Protein AF-A0A7S8CEG2-F1 (afdb_monomer_lite)

Sequence (115 aa):
MGGVRFLDFLALLMLIDIISGVIKAAMQRRLRSRNALYGYARKILIFGVIIMANIIDNMLNLNGTVAFATVLFYIANEGLSILENLAQVGVKVPTVIIDKLHVIQEERKDGDKNG

Organism: NCBI:txid2593652

Radius of gyration: 17.69 Å; chains: 1; bounding box: 41×32×49 Å

Foldseek 3Di:
DPPVVVVVLVVVLVVLVVVLVVLVVVCVVVPPDDPPSVVVSVVSVLVSVLSVQQVVCVVVVVVCPSSVVSVVLVVLVVVLVVLVVCVVVPHDDPVVSNVVSVVVVVVVVVVPPPD

Structure (mmCIF, N/CA/C/O backbone):
data_AF-A0A7S8CEG2-F1
#
_entry.id   AF-A0A7S8CEG2-F1
#
loop_
_atom_site.group_PDB
_atom_site.id
_atom_site.type_symbol
_atom_site.label_atom_id
_atom_site.label_alt_id
_atom_site.label_comp_id
_atom_site.label_asym_id
_atom_site.label_entity_id
_atom_site.label_seq_id
_atom_site.pdbx_PDB_ins_code
_atom_site.Cartn_x
_atom_site.Cartn_y
_atom_site.Cartn_z
_atom_site.occupancy
_atom_site.B_iso_or_equiv
_atom_site.auth_seq_id
_atom_site.auth_comp_id
_atom_site.auth_asym_id
_atom_site.auth_atom_id
_atom_site.pdbx_PDB_model_num
ATOM 1 N N . MET A 1 1 ? 16.470 2.486 -28.424 1.00 45.06 1 MET A N 1
ATOM 2 C CA . MET A 1 1 ? 16.210 3.421 -27.305 1.00 45.06 1 MET A CA 1
ATOM 3 C C . MET A 1 1 ? 15.581 2.640 -26.151 1.00 45.06 1 MET A C 1
ATOM 5 O O . MET A 1 1 ? 14.376 2.451 -26.149 1.00 45.06 1 MET A O 1
ATOM 9 N N . GLY A 1 2 ? 16.376 2.066 -25.242 1.00 53.38 2 GLY A N 1
ATOM 10 C CA . GLY A 1 2 ? 15.853 1.134 -24.224 1.00 53.38 2 GLY A CA 1
ATOM 11 C C . GLY A 1 2 ? 16.536 1.166 -22.854 1.00 53.38 2 GLY A C 1
ATOM 12 O O . GLY A 1 2 ? 15.990 0.585 -21.927 1.00 53.38 2 GLY A O 1
ATOM 13 N N . GLY A 1 3 ? 17.673 1.857 -22.706 1.00 54.16 3 GLY A N 1
ATOM 14 C CA . GLY A 1 3 ? 18.446 1.880 -21.455 1.00 54.16 3 GLY A CA 1
ATOM 15 C C . GLY A 1 3 ? 17.977 2.898 -20.410 1.00 54.16 3 GLY A C 1
ATOM 16 O O . GLY A 1 3 ? 18.135 2.652 -19.222 1.00 54.16 3 GLY A O 1
ATOM 17 N N . VAL A 1 4 ? 17.353 4.007 -20.825 1.00 59.78 4 VAL A N 1
ATOM 18 C CA . VAL A 1 4 ? 16.949 5.092 -19.902 1.00 59.78 4 VAL A CA 1
ATOM 19 C C . VAL A 1 4 ? 15.786 4.708 -18.984 1.00 59.78 4 VAL A C 1
ATOM 21 O O . VAL A 1 4 ? 15.784 5.080 -17.819 1.00 59.78 4 VAL A O 1
ATOM 24 N N . ARG A 1 5 ? 14.872 3.845 -19.449 1.00 64.31 5 ARG A N 1
ATOM 25 C CA . ARG A 1 5 ? 13.668 3.457 -18.693 1.00 64.31 5 ARG A CA 1
ATOM 26 C C . ARG A 1 5 ? 13.993 2.810 -17.344 1.00 64.31 5 ARG A C 1
ATOM 28 O O . ARG A 1 5 ? 13.327 3.092 -16.360 1.00 64.31 5 ARG A O 1
ATOM 35 N N . PHE A 1 6 ? 15.030 1.973 -17.284 1.00 67.94 6 PHE A N 1
ATOM 36 C CA . PHE A 1 6 ? 15.422 1.295 -16.042 1.00 67.94 6 PHE A CA 1
ATOM 37 C C . PHE A 1 6 ? 16.024 2.259 -15.014 1.00 67.94 6 PHE A C 1
ATOM 39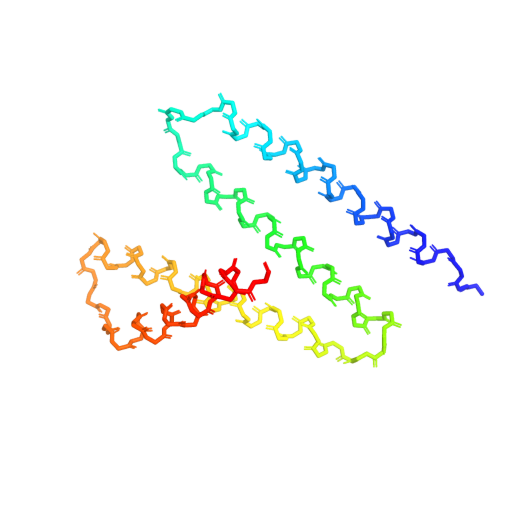 O O . PHE A 1 6 ? 15.780 2.113 -13.820 1.00 67.94 6 PHE A O 1
ATOM 46 N N . LEU A 1 7 ? 16.776 3.257 -15.484 1.00 71.81 7 LEU A N 1
ATOM 47 C CA . LEU A 1 7 ? 17.344 4.316 -14.651 1.00 71.81 7 LEU A CA 1
ATOM 48 C C . LEU A 1 7 ? 16.250 5.240 -14.107 1.00 71.81 7 LEU A C 1
ATOM 50 O O . LEU A 1 7 ? 16.265 5.551 -12.918 1.00 71.81 7 LEU A O 1
ATOM 54 N N . ASP A 1 8 ? 15.265 5.591 -14.934 1.00 69.81 8 ASP A N 1
ATOM 55 C CA . ASP A 1 8 ? 14.100 6.378 -14.516 1.00 69.81 8 ASP A CA 1
ATOM 56 C C . ASP A 1 8 ? 13.261 5.627 -13.461 1.00 69.81 8 ASP A C 1
ATOM 58 O O . ASP A 1 8 ? 12.821 6.218 -12.474 1.00 69.81 8 ASP A O 1
ATOM 62 N N . PHE A 1 9 ? 13.093 4.305 -13.608 1.00 71.38 9 PHE A N 1
ATOM 63 C CA . PHE A 1 9 ? 12.409 3.472 -12.611 1.00 71.38 9 PHE A CA 1
ATOM 64 C C . PHE A 1 9 ? 13.187 3.348 -11.304 1.00 71.38 9 PHE A C 1
ATOM 66 O O . PHE A 1 9 ? 12.597 3.463 -10.229 1.00 71.38 9 PHE A O 1
ATOM 73 N N . LEU A 1 10 ? 14.504 3.146 -11.377 1.00 72.19 10 LEU A N 1
ATOM 74 C CA . LEU A 1 10 ? 15.357 3.111 -10.192 1.00 72.19 10 LEU A CA 1
ATOM 75 C C . LEU A 1 10 ? 15.314 4.456 -9.453 1.00 72.19 10 LEU A C 1
ATOM 77 O O . LEU A 1 10 ? 15.181 4.482 -8.232 1.00 72.19 10 LEU A O 1
ATOM 81 N N . ALA A 1 11 ? 15.353 5.570 -10.187 1.00 75.25 11 ALA A N 1
ATOM 82 C CA . ALA A 1 11 ? 15.215 6.909 -9.625 1.00 75.25 11 ALA A CA 1
ATOM 83 C C . ALA A 1 11 ? 13.849 7.116 -8.951 1.00 75.25 11 ALA A C 1
ATOM 85 O O . ALA A 1 11 ? 13.795 7.657 -7.846 1.00 75.25 11 ALA A O 1
ATOM 86 N N . LEU A 1 12 ? 12.759 6.638 -9.562 1.00 76.94 12 LEU A N 1
ATOM 87 C CA . LEU A 1 12 ? 11.421 6.686 -8.969 1.00 76.94 12 LEU A CA 1
ATOM 88 C C . LEU A 1 12 ? 11.339 5.864 -7.673 1.00 76.94 12 LEU A C 1
ATOM 90 O O . LEU A 1 12 ? 10.800 6.350 -6.680 1.00 76.94 12 LEU A O 1
ATOM 94 N N . LEU A 1 13 ? 11.897 4.649 -7.657 1.00 75.56 13 LEU A N 1
ATOM 95 C CA . LEU A 1 13 ? 11.927 3.794 -6.465 1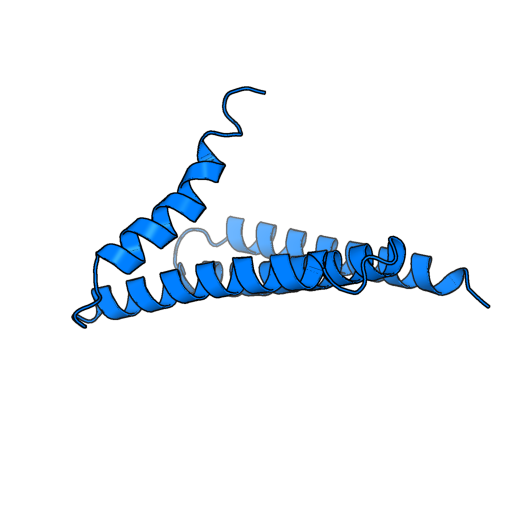.00 75.56 13 LEU A CA 1
ATOM 96 C C . LEU A 1 13 ? 12.737 4.428 -5.332 1.00 75.56 13 LEU A C 1
ATOM 98 O O . LEU A 1 13 ? 12.259 4.479 -4.202 1.00 75.56 13 LEU A O 1
ATOM 102 N N . MET A 1 14 ? 13.915 4.979 -5.633 1.00 79.25 14 MET A N 1
ATOM 103 C CA . MET A 1 14 ? 14.723 5.703 -4.646 1.00 79.25 14 MET A CA 1
ATOM 104 C C . MET A 1 14 ? 14.003 6.946 -4.113 1.00 79.25 14 MET A C 1
ATOM 106 O O . MET A 1 14 ? 14.071 7.232 -2.921 1.00 79.25 14 MET A O 1
ATOM 110 N N . LEU A 1 15 ? 13.279 7.679 -4.964 1.00 78.38 15 LEU A N 1
ATOM 111 C CA . LEU A 1 15 ? 12.504 8.845 -4.541 1.00 78.38 15 LEU A CA 1
ATOM 112 C C . LEU A 1 15 ? 11.357 8.448 -3.598 1.00 78.38 15 LEU A C 1
ATOM 114 O O . LEU A 1 15 ? 11.157 9.097 -2.569 1.00 78.38 15 LEU A O 1
ATOM 118 N N . ILE A 1 16 ? 10.649 7.357 -3.904 1.00 78.12 16 ILE A N 1
ATOM 119 C CA . ILE A 1 16 ? 9.631 6.779 -3.015 1.00 78.12 16 ILE A CA 1
ATOM 120 C C . ILE A 1 16 ? 10.262 6.344 -1.686 1.00 78.12 16 ILE A C 1
ATOM 122 O O . ILE A 1 16 ? 9.668 6.593 -0.638 1.00 78.12 16 ILE A O 1
ATOM 126 N N . ASP A 1 17 ? 11.457 5.750 -1.706 1.00 76.31 17 ASP A N 1
ATOM 127 C CA . ASP A 1 17 ? 12.152 5.283 -0.500 1.00 76.31 17 ASP A CA 1
ATOM 128 C C . ASP A 1 17 ? 12.641 6.434 0.398 1.00 76.31 17 ASP A C 1
ATOM 130 O O . ASP A 1 17 ? 12.503 6.412 1.622 1.00 76.31 17 ASP A O 1
ATOM 134 N N . ILE A 1 18 ? 13.117 7.526 -0.201 1.00 80.19 18 ILE A N 1
ATOM 135 C CA . ILE A 1 18 ? 13.465 8.742 0.544 1.00 80.19 18 ILE A CA 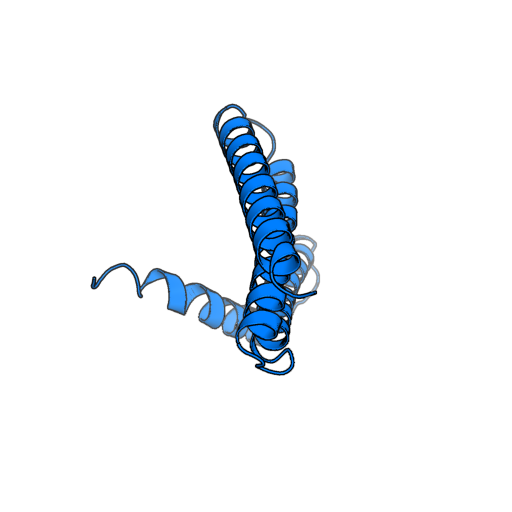1
ATOM 136 C C . ILE A 1 18 ? 12.212 9.335 1.203 1.00 80.19 18 ILE A C 1
ATOM 138 O O . ILE A 1 18 ? 12.231 9.677 2.389 1.00 80.19 18 ILE A O 1
ATOM 142 N N . ILE A 1 19 ? 11.100 9.429 0.467 1.00 79.06 19 ILE A N 1
ATOM 143 C CA . ILE A 1 19 ? 9.832 9.944 1.002 1.00 79.06 19 ILE A CA 1
ATOM 144 C C . ILE A 1 19 ? 9.299 9.026 2.111 1.00 79.06 19 ILE A C 1
ATOM 146 O O . ILE A 1 19 ? 8.878 9.518 3.162 1.00 79.06 19 ILE A O 1
ATOM 150 N N . SER A 1 20 ? 9.343 7.706 1.920 1.00 77.38 20 SER A N 1
ATOM 151 C CA . SER A 1 20 ? 8.897 6.725 2.912 1.00 77.38 20 SER A CA 1
ATOM 152 C C . SER A 1 20 ? 9.726 6.814 4.200 1.00 77.38 20 SER A C 1
ATOM 154 O O . SER A 1 20 ? 9.154 6.834 5.296 1.00 77.38 20 SER A O 1
ATOM 156 N N . GLY A 1 21 ? 11.049 6.967 4.085 1.00 77.12 21 GLY A N 1
ATOM 157 C CA . GLY A 1 21 ? 11.968 7.172 5.203 1.00 77.12 21 GLY A CA 1
ATOM 158 C C . GLY A 1 21 ? 11.683 8.462 5.974 1.00 77.12 21 GLY A C 1
ATOM 159 O O . GLY A 1 21 ? 11.630 8.448 7.208 1.00 77.12 21 GLY A O 1
ATOM 160 N N . VAL A 1 22 ? 11.404 9.561 5.265 1.00 79.12 22 VAL A N 1
ATOM 161 C CA . VAL A 1 22 ? 11.014 10.845 5.875 1.00 79.12 22 VAL A CA 1
ATOM 162 C C . VAL A 1 22 ? 9.669 10.733 6.596 1.00 79.12 22 VAL A C 1
ATOM 164 O O . VAL A 1 22 ? 9.546 11.194 7.734 1.00 79.12 22 VAL A O 1
ATOM 167 N N . ILE A 1 23 ? 8.674 10.079 5.988 1.00 76.94 23 ILE A N 1
ATOM 168 C CA . ILE A 1 23 ? 7.368 9.826 6.615 1.00 76.94 23 ILE A CA 1
ATOM 169 C C . ILE A 1 23 ? 7.548 8.994 7.890 1.00 76.94 23 ILE A C 1
ATOM 171 O O . ILE A 1 23 ? 7.032 9.368 8.946 1.00 76.94 23 ILE A O 1
ATOM 175 N N . LYS A 1 24 ? 8.332 7.911 7.827 1.00 75.69 24 LYS A N 1
ATOM 176 C CA . LYS A 1 24 ? 8.624 7.045 8.977 1.00 75.69 24 LYS A CA 1
ATOM 177 C C . LYS A 1 24 ? 9.293 7.825 10.114 1.00 75.69 24 LYS A C 1
ATOM 179 O O . LYS A 1 24 ? 8.835 7.746 11.255 1.00 75.69 24 LYS A O 1
ATOM 184 N N . ALA A 1 25 ? 10.311 8.631 9.810 1.00 74.69 25 ALA A N 1
ATOM 185 C CA . ALA A 1 25 ? 11.007 9.463 10.794 1.00 74.69 25 ALA A CA 1
ATOM 186 C C . ALA A 1 25 ? 10.091 10.540 11.411 1.00 74.69 25 ALA A C 1
ATOM 188 O O . ALA A 1 25 ? 10.125 10.779 12.623 1.00 74.69 25 ALA A O 1
ATOM 189 N N . ALA A 1 26 ? 9.224 11.159 10.601 1.00 71.00 26 ALA A N 1
ATOM 190 C CA . ALA A 1 26 ? 8.236 12.132 11.063 1.00 71.00 26 ALA A CA 1
ATOM 191 C C . ALA A 1 26 ? 7.173 11.495 11.977 1.00 71.00 26 ALA A C 1
ATOM 193 O O . ALA A 1 26 ? 6.755 12.104 12.967 1.00 71.00 26 ALA A O 1
ATOM 194 N N . MET A 1 27 ? 6.766 10.257 11.687 1.00 68.12 27 MET A N 1
ATOM 195 C CA . MET A 1 27 ? 5.839 9.488 12.521 1.00 68.12 27 MET A CA 1
ATOM 196 C C . MET A 1 27 ? 6.459 9.102 13.865 1.00 68.12 27 MET A C 1
ATOM 198 O O . MET A 1 27 ? 5.810 9.258 14.899 1.00 68.12 27 MET A O 1
ATOM 202 N N . GLN A 1 28 ? 7.722 8.668 13.871 1.00 67.25 28 GLN A N 1
ATOM 203 C CA . GLN A 1 28 ? 8.438 8.268 15.088 1.00 67.25 28 GLN A CA 1
ATOM 204 C C . GLN A 1 28 ? 8.627 9.437 16.071 1.00 67.25 28 GLN A C 1
ATOM 206 O O . GLN A 1 28 ? 8.610 9.242 17.283 1.00 67.25 28 GLN A O 1
ATOM 211 N N . ARG A 1 29 ? 8.722 10.678 15.573 1.00 62.66 29 ARG A N 1
ATOM 212 C CA . ARG A 1 29 ? 8.800 11.888 16.414 1.00 62.66 29 ARG A CA 1
ATOM 213 C C . ARG A 1 29 ? 7.457 12.356 16.995 1.00 62.66 29 ARG A C 1
ATOM 215 O O . ARG A 1 29 ? 7.462 13.150 17.931 1.00 62.66 29 ARG A O 1
ATOM 222 N N . ARG A 1 30 ? 6.307 11.896 16.480 1.00 56.38 30 ARG A N 1
ATOM 223 C CA . ARG A 1 30 ? 4.954 12.344 16.896 1.00 56.38 30 ARG A CA 1
ATOM 224 C C . ARG A 1 30 ? 4.155 11.289 17.681 1.00 56.38 30 ARG A C 1
ATOM 226 O O . ARG A 1 30 ? 2.923 11.325 17.690 1.00 56.38 30 ARG A O 1
ATOM 233 N N . LEU A 1 31 ? 4.841 10.387 18.383 1.00 51.47 31 LEU A N 1
ATOM 234 C CA . LEU A 1 31 ? 4.298 9.194 19.060 1.00 51.47 31 LEU A CA 1
ATOM 235 C C . LEU A 1 31 ? 3.299 9.415 20.222 1.00 51.47 31 LEU A C 1
ATOM 237 O O . LEU A 1 31 ? 3.061 8.489 20.987 1.00 51.47 31 LEU A O 1
ATOM 241 N N . ARG A 1 32 ? 2.664 10.585 20.381 1.00 48.75 32 ARG A N 1
ATOM 242 C CA . ARG A 1 32 ? 1.761 10.822 21.525 1.00 48.75 32 ARG A CA 1
ATOM 243 C C . ARG A 1 32 ? 0.311 11.190 21.220 1.00 48.75 32 ARG A C 1
ATOM 245 O O . ARG A 1 32 ? -0.432 11.367 22.174 1.00 48.75 32 ARG A O 1
ATOM 252 N N . SER A 1 33 ? -0.138 11.309 19.961 1.00 48.31 33 SER A N 1
ATOM 253 C CA . SER A 1 33 ? -1.526 11.786 19.755 1.00 48.31 33 SER A CA 1
ATOM 254 C C . SER A 1 33 ? -2.326 11.316 18.533 1.00 48.31 33 SER A C 1
ATOM 256 O O . SER A 1 33 ? -3.539 11.497 18.554 1.00 48.31 33 SER A O 1
ATOM 258 N N . ARG A 1 34 ? -1.781 10.710 17.468 1.00 56.81 34 ARG A N 1
ATOM 259 C CA . ARG A 1 34 ? -2.627 10.435 16.279 1.00 56.81 34 ARG A CA 1
ATOM 260 C C . ARG A 1 34 ? -2.400 9.062 15.656 1.00 56.81 34 ARG A C 1
ATOM 262 O O . ARG A 1 34 ? -1.745 8.957 14.624 1.00 56.81 34 ARG A O 1
ATOM 269 N N . ASN A 1 35 ? -3.064 8.044 16.209 1.00 59.69 35 ASN A N 1
ATOM 270 C CA . ASN A 1 35 ? -3.227 6.726 15.572 1.00 59.69 35 ASN A CA 1
AT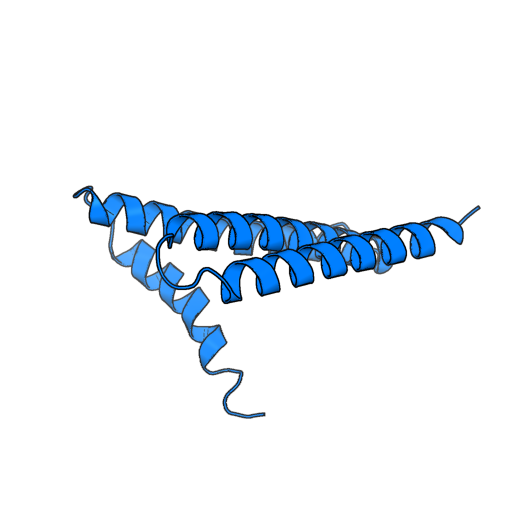OM 271 C C . ASN A 1 35 ? -3.763 6.846 14.128 1.00 59.69 35 ASN A C 1
ATOM 273 O O . ASN A 1 35 ? -3.350 6.099 13.248 1.00 59.69 35 ASN A O 1
ATOM 277 N N . ALA A 1 36 ? -4.597 7.856 13.846 1.00 61.34 36 ALA A N 1
ATOM 278 C CA . ALA A 1 36 ? -5.128 8.112 12.506 1.00 61.34 36 ALA A CA 1
ATOM 279 C C . ALA A 1 36 ? -4.046 8.446 11.456 1.00 61.34 36 ALA A C 1
ATOM 281 O O . ALA A 1 36 ? -4.130 7.975 10.326 1.00 61.34 36 ALA A O 1
ATOM 282 N N . LEU A 1 37 ? -3.006 9.217 11.810 1.00 65.44 37 LEU A N 1
ATOM 283 C CA . LEU A 1 37 ? -1.924 9.550 10.866 1.00 65.44 37 LEU A CA 1
ATOM 284 C C . LEU A 1 37 ? -1.098 8.317 10.487 1.00 65.44 37 LEU A C 1
ATOM 286 O O . LEU A 1 37 ? -0.627 8.216 9.356 1.00 65.44 37 LEU A O 1
ATOM 290 N N . TYR A 1 38 ? -0.960 7.376 11.423 1.00 70.81 38 TYR A N 1
ATOM 291 C CA . TYR A 1 38 ? -0.247 6.126 11.196 1.00 70.81 38 TYR A CA 1
ATOM 292 C C . TYR A 1 38 ? -0.951 5.261 10.143 1.00 70.81 38 TYR A C 1
ATOM 294 O O . TYR A 1 38 ? -0.296 4.703 9.262 1.00 70.81 38 TYR A O 1
ATOM 302 N N . GLY A 1 39 ? -2.289 5.225 10.174 1.00 72.31 39 GLY A N 1
ATOM 303 C CA . GLY A 1 39 ? -3.100 4.541 9.166 1.00 72.31 39 GLY A CA 1
ATOM 304 C C . GLY A 1 39 ? -2.898 5.107 7.758 1.00 72.31 39 GLY A C 1
ATOM 305 O O . GLY A 1 39 ? -2.620 4.352 6.830 1.00 72.31 39 GLY A O 1
ATOM 306 N N . TYR A 1 40 ? -2.962 6.432 7.591 1.00 75.31 40 TYR A N 1
ATOM 307 C CA . TYR A 1 40 ? -2.776 7.066 6.277 1.00 75.31 40 TYR A CA 1
ATOM 308 C C . TYR A 1 40 ? -1.373 6.862 5.704 1.00 75.31 40 TYR A C 1
ATOM 310 O O . TYR A 1 40 ? -1.230 6.552 4.523 1.00 75.31 40 TYR A O 1
ATOM 318 N N . ALA A 1 41 ? -0.337 6.984 6.533 1.00 75.50 41 ALA A N 1
ATOM 319 C CA . ALA A 1 41 ? 1.030 6.741 6.091 1.00 75.50 41 ALA A CA 1
ATOM 320 C C . ALA A 1 41 ? 1.233 5.295 5.620 1.00 75.50 41 ALA A C 1
ATOM 322 O O . ALA A 1 41 ? 1.833 5.071 4.571 1.00 75.50 41 ALA A O 1
ATOM 323 N N . ARG A 1 42 ? 0.666 4.314 6.338 1.00 75.69 42 ARG A N 1
ATOM 324 C CA . ARG A 1 42 ? 0.706 2.904 5.925 1.00 75.69 42 ARG A CA 1
ATOM 325 C C . ARG A 1 42 ? 0.081 2.705 4.544 1.00 75.69 42 ARG A C 1
ATOM 327 O O . ARG A 1 42 ? 0.661 2.006 3.721 1.00 75.69 42 ARG A O 1
ATOM 334 N N . LYS A 1 43 ? -1.044 3.369 4.266 1.00 80.94 43 LYS A N 1
ATOM 335 C CA . LYS A 1 43 ? -1.714 3.311 2.956 1.00 80.94 43 LYS A CA 1
ATOM 336 C C . LYS A 1 43 ? -0.843 3.869 1.830 1.00 80.94 43 LYS A C 1
ATOM 338 O O . LYS A 1 43 ? -0.761 3.253 0.775 1.00 80.94 43 LYS A O 1
ATOM 343 N N . ILE A 1 44 ? -0.133 4.975 2.060 1.00 78.56 44 ILE A N 1
ATOM 344 C CA . ILE A 1 44 ? 0.808 5.539 1.072 1.00 78.56 44 ILE A CA 1
ATOM 345 C C . ILE A 1 44 ? 1.941 4.547 0.757 1.00 78.56 44 ILE A C 1
ATOM 347 O O . ILE A 1 44 ? 2.297 4.367 -0.405 1.00 78.56 44 ILE A O 1
ATOM 351 N N . LEU A 1 45 ? 2.470 3.853 1.769 1.00 79.44 45 LEU A N 1
ATOM 352 C CA . LEU A 1 45 ? 3.518 2.843 1.574 1.00 79.44 45 LEU A CA 1
ATOM 353 C C . LEU A 1 45 ? 3.030 1.641 0.755 1.00 79.44 45 LEU A C 1
ATOM 355 O O . LEU A 1 45 ? 3.770 1.141 -0.088 1.00 79.44 45 LEU A O 1
ATOM 359 N N . ILE A 1 46 ? 1.781 1.211 0.957 1.00 84.44 46 ILE A N 1
ATOM 360 C CA . ILE A 1 46 ? 1.157 0.130 0.178 1.00 84.44 46 ILE A CA 1
ATOM 361 C C . ILE A 1 46 ? 1.138 0.470 -1.319 1.00 84.44 46 ILE A C 1
ATOM 363 O O . ILE A 1 46 ? 1.496 -0.373 -2.142 1.00 84.44 46 ILE A O 1
ATOM 367 N N . PHE A 1 47 ? 0.799 1.713 -1.681 1.00 80.38 47 PHE A N 1
ATOM 368 C CA . PHE A 1 47 ? 0.878 2.162 -3.076 1.00 80.38 47 PHE A CA 1
ATOM 369 C C . PHE A 1 47 ? 2.303 2.071 -3.633 1.00 80.38 47 PHE A C 1
ATOM 371 O O . PHE A 1 47 ? 2.480 1.621 -4.764 1.00 80.38 47 PHE A O 1
ATOM 378 N N . GLY A 1 48 ? 3.317 2.422 -2.835 1.00 82.12 48 GLY A N 1
ATOM 379 C CA . GLY A 1 48 ? 4.723 2.251 -3.214 1.00 82.12 48 GLY A CA 1
ATOM 380 C C . GLY A 1 48 ? 5.078 0.796 -3.545 1.00 82.12 48 GLY A C 1
ATOM 381 O O . GLY A 1 48 ? 5.710 0.536 -4.568 1.00 82.12 48 GLY A O 1
ATOM 382 N N . VAL A 1 49 ? 4.602 -0.163 -2.744 1.00 82.25 49 VAL A N 1
ATOM 383 C CA . VAL A 1 49 ? 4.831 -1.600 -2.986 1.00 82.25 49 VAL A CA 1
ATOM 384 C C . VAL A 1 49 ? 4.128 -2.084 -4.259 1.00 82.25 49 VAL A C 1
ATOM 386 O O . VAL A 1 49 ? 4.714 -2.847 -5.024 1.00 82.25 49 VAL A O 1
ATOM 389 N N . ILE A 1 50 ? 2.905 -1.622 -4.533 1.00 84.75 50 ILE A N 1
ATOM 390 C CA . ILE A 1 50 ? 2.174 -1.969 -5.766 1.00 84.75 50 ILE A CA 1
ATOM 391 C C . ILE A 1 50 ? 2.907 -1.440 -7.010 1.00 84.75 50 ILE A C 1
ATOM 393 O O . ILE A 1 50 ? 3.037 -2.161 -8.000 1.00 84.75 50 ILE A O 1
ATOM 397 N N . ILE A 1 51 ? 3.422 -0.207 -6.955 1.00 83.94 51 ILE A N 1
ATOM 398 C CA . ILE A 1 51 ? 4.232 0.375 -8.037 1.00 83.94 51 ILE A CA 1
ATOM 399 C C . ILE A 1 51 ? 5.499 -0.459 -8.254 1.00 83.94 51 ILE A C 1
ATOM 401 O O . ILE A 1 51 ? 5.821 -0.803 -9.390 1.00 83.94 51 ILE A O 1
ATOM 405 N N . MET A 1 52 ? 6.182 -0.843 -7.174 1.00 81.19 52 MET A N 1
ATOM 406 C CA . MET A 1 52 ? 7.367 -1.698 -7.244 1.00 81.19 52 MET A CA 1
ATOM 407 C C . MET A 1 52 ? 7.059 -3.068 -7.868 1.00 81.19 52 MET A C 1
ATOM 409 O O . MET A 1 52 ? 7.799 -3.514 -8.740 1.00 81.19 52 MET A O 1
ATOM 413 N N . ALA A 1 53 ? 5.951 -3.711 -7.489 1.00 84.62 53 ALA A N 1
ATOM 414 C CA . ALA A 1 53 ? 5.526 -4.987 -8.067 1.00 84.62 53 ALA A CA 1
ATOM 415 C C . ALA A 1 53 ? 5.249 -4.882 -9.578 1.00 84.62 53 ALA A C 1
ATOM 417 O O . ALA A 1 53 ? 5.654 -5.753 -10.343 1.00 84.62 53 ALA A O 1
ATOM 418 N N . ASN A 1 54 ? 4.631 -3.781 -10.019 1.00 82.88 54 ASN A N 1
ATOM 419 C CA . ASN A 1 54 ? 4.401 -3.497 -11.437 1.00 82.88 54 ASN A CA 1
ATOM 420 C C . ASN A 1 54 ? 5.725 -3.302 -12.201 1.00 82.88 54 ASN A C 1
ATOM 422 O O . ASN A 1 54 ? 5.904 -3.835 -13.297 1.00 82.88 54 ASN A O 1
ATOM 426 N N . ILE A 1 55 ? 6.694 -2.602 -11.606 1.00 81.19 55 ILE A N 1
ATOM 427 C CA . ILE A 1 55 ? 8.032 -2.455 -12.196 1.00 81.19 55 ILE A CA 1
ATOM 428 C C . ILE A 1 55 ? 8.708 -3.825 -12.337 1.00 81.19 55 ILE A C 1
ATOM 430 O O . ILE A 1 55 ? 9.233 -4.129 -13.407 1.00 81.19 55 ILE A O 1
ATOM 434 N N . ILE A 1 56 ? 8.644 -4.675 -11.307 1.00 81.19 56 ILE A N 1
ATOM 435 C CA . ILE A 1 56 ? 9.201 -6.037 -11.342 1.00 81.19 56 ILE A CA 1
ATOM 436 C C . ILE A 1 56 ? 8.555 -6.867 -12.458 1.00 81.19 56 ILE A C 1
ATOM 438 O O . ILE A 1 56 ? 9.276 -7.502 -13.227 1.00 81.19 56 ILE A O 1
ATOM 442 N N . ASP A 1 57 ? 7.228 -6.823 -12.606 1.00 84.69 57 ASP A N 1
ATOM 443 C CA . ASP A 1 57 ? 6.539 -7.527 -13.693 1.00 84.69 57 ASP A CA 1
ATOM 444 C C . ASP A 1 57 ? 7.009 -7.079 -15.077 1.00 84.69 57 ASP A C 1
ATOM 446 O O . ASP A 1 57 ? 7.206 -7.919 -15.956 1.00 84.69 57 ASP A O 1
ATOM 450 N N . ASN A 1 58 ? 7.202 -5.771 -15.274 1.00 82.00 58 ASN A N 1
ATOM 451 C CA . ASN A 1 58 ? 7.703 -5.229 -16.537 1.00 82.00 58 ASN A CA 1
ATOM 452 C C . ASN A 1 58 ? 9.164 -5.619 -16.793 1.00 82.00 58 ASN A C 1
ATOM 4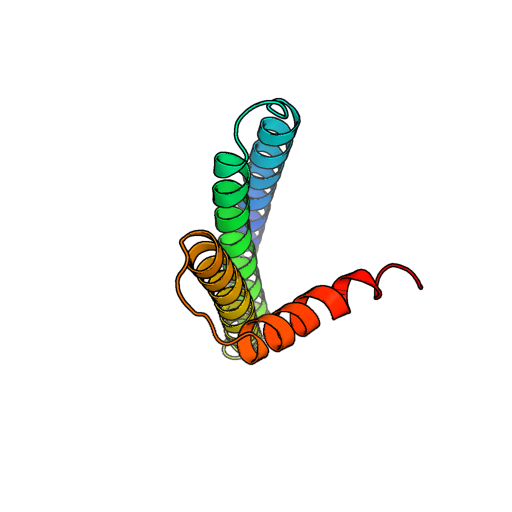54 O O . ASN A 1 58 ? 9.534 -5.887 -17.934 1.00 82.00 58 ASN A O 1
ATOM 458 N N . MET A 1 59 ? 10.003 -5.658 -15.754 1.00 78.69 59 MET A N 1
ATOM 459 C CA . MET A 1 59 ? 11.410 -6.054 -15.884 1.00 78.69 59 MET A CA 1
ATOM 460 C C . MET A 1 59 ? 11.562 -7.542 -16.202 1.00 78.69 59 MET A C 1
ATOM 462 O O . MET A 1 59 ? 12.422 -7.916 -16.997 1.00 78.69 59 MET A O 1
ATOM 466 N N . LEU A 1 60 ? 10.731 -8.381 -15.585 1.00 82.56 60 LEU A N 1
ATOM 467 C CA . LEU A 1 60 ? 10.791 -9.836 -15.708 1.00 82.56 60 LEU A CA 1
ATOM 468 C C . LEU A 1 60 ? 9.846 -10.396 -16.788 1.00 82.56 60 LEU A C 1
ATOM 470 O O . LEU A 1 60 ? 9.811 -11.607 -16.984 1.00 82.56 60 LEU A O 1
ATOM 474 N N . ASN A 1 61 ? 9.095 -9.542 -17.499 1.00 84.50 61 ASN A N 1
ATOM 475 C CA . ASN A 1 61 ? 8.068 -9.930 -18.479 1.00 84.50 61 ASN A CA 1
ATOM 476 C C . ASN A 1 61 ? 7.035 -10.930 -17.922 1.00 84.50 61 ASN A C 1
ATOM 478 O O . ASN A 1 61 ? 6.596 -11.857 -18.600 1.00 84.50 61 ASN A O 1
ATOM 482 N N . LEU A 1 62 ? 6.605 -10.722 -16.678 1.00 84.69 62 LEU A N 1
ATOM 483 C CA . LEU A 1 62 ? 5.667 -11.608 -15.978 1.00 84.69 62 LEU A CA 1
ATOM 484 C C . LEU A 1 62 ? 4.189 -11.300 -16.285 1.00 84.69 62 LEU A C 1
ATOM 486 O O . LEU A 1 62 ? 3.298 -11.782 -15.585 1.00 84.69 62 LEU A O 1
ATOM 490 N N . ASN A 1 63 ? 3.907 -10.493 -17.317 1.00 86.50 63 ASN A N 1
ATOM 491 C CA . ASN A 1 63 ? 2.555 -10.115 -17.755 1.00 86.50 63 ASN A CA 1
ATOM 492 C C . ASN A 1 63 ? 1.644 -9.582 -16.628 1.00 86.50 63 ASN A C 1
ATOM 494 O O . ASN A 1 63 ? 0.433 -9.789 -16.651 1.00 86.50 63 ASN A O 1
ATOM 498 N N . GLY A 1 64 ? 2.211 -8.896 -15.632 1.00 84.12 64 GLY A N 1
ATOM 499 C CA . GLY A 1 64 ? 1.431 -8.306 -14.539 1.00 84.12 64 GLY A CA 1
ATOM 500 C C . GLY A 1 64 ? 1.060 -9.277 -13.410 1.00 84.12 64 GLY A C 1
ATOM 501 O O . GLY A 1 64 ? 0.257 -8.921 -12.546 1.00 84.12 64 GLY A O 1
ATOM 502 N N . THR A 1 65 ? 1.593 -10.503 -13.411 1.00 89.06 65 THR A N 1
ATOM 503 C CA . THR A 1 65 ? 1.222 -11.545 -12.439 1.00 89.06 65 THR A CA 1
ATOM 504 C C . THR A 1 65 ? 1.569 -11.144 -11.001 1.00 89.06 65 THR A C 1
ATOM 506 O O . THR A 1 65 ? 0.752 -11.330 -10.093 1.00 89.06 65 THR A O 1
ATOM 509 N N . VAL A 1 66 ? 2.750 -10.564 -10.771 1.00 86.25 66 VAL A N 1
ATOM 510 C CA . VAL A 1 66 ? 3.222 -10.182 -9.429 1.00 86.25 66 VAL A CA 1
ATOM 511 C C . VAL A 1 66 ? 2.436 -8.988 -8.899 1.00 86.25 66 VAL A C 1
ATOM 513 O O . VAL A 1 66 ? 2.024 -8.986 -7.739 1.00 86.25 66 VAL A O 1
ATOM 516 N N . ALA A 1 67 ? 2.170 -7.989 -9.731 1.00 85.62 67 ALA A N 1
ATOM 517 C CA . ALA A 1 67 ? 1.381 -6.812 -9.410 1.00 85.62 67 ALA A CA 1
ATOM 518 C C . ALA A 1 67 ? -0.065 -7.197 -9.122 1.00 85.62 67 ALA A C 1
ATOM 520 O O . ALA A 1 67 ? -0.619 -6.733 -8.130 1.00 85.62 67 ALA A O 1
ATOM 521 N N . PHE A 1 68 ? -0.658 -8.089 -9.919 1.00 87.06 68 PHE A N 1
ATOM 522 C CA . PHE A 1 68 ? -2.009 -8.588 -9.680 1.00 87.06 68 PHE A CA 1
ATOM 523 C C . PHE A 1 68 ? -2.124 -9.288 -8.320 1.00 87.06 68 PHE A C 1
ATOM 525 O O . PHE A 1 68 ? -2.991 -8.936 -7.517 1.00 87.06 68 PHE A O 1
ATOM 532 N N . ALA A 1 69 ? -1.207 -10.212 -8.017 1.00 88.56 69 ALA A N 1
ATOM 533 C CA . ALA A 1 69 ? -1.162 -10.883 -6.718 1.00 88.56 69 ALA A CA 1
ATOM 534 C C . ALA A 1 69 ? -0.935 -9.889 -5.563 1.00 88.56 69 ALA A C 1
ATOM 536 O O . ALA A 1 69 ? -1.601 -9.963 -4.529 1.00 88.56 69 ALA A O 1
ATOM 537 N N . THR A 1 70 ? -0.035 -8.922 -5.758 1.00 87.44 70 THR A N 1
ATOM 538 C CA . THR A 1 70 ? 0.275 -7.871 -4.775 1.00 87.44 70 THR A CA 1
ATOM 539 C C . THR A 1 70 ? -0.946 -6.995 -4.488 1.00 87.44 70 THR A C 1
ATOM 541 O O . THR A 1 70 ? -1.269 -6.739 -3.328 1.00 87.44 70 THR A O 1
ATOM 544 N N . VAL A 1 71 ? -1.663 -6.568 -5.529 1.00 87.50 71 VAL A N 1
ATOM 545 C CA . VAL A 1 71 ? -2.889 -5.767 -5.413 1.00 87.50 71 VAL A CA 1
ATOM 546 C C . VAL A 1 71 ? -3.980 -6.555 -4.693 1.00 87.50 71 VAL A C 1
ATOM 548 O O . VAL A 1 71 ? -4.551 -6.038 -3.734 1.00 87.50 71 VAL A O 1
ATOM 551 N N . LEU A 1 72 ? -4.235 -7.808 -5.085 1.00 87.50 72 LEU A N 1
ATOM 552 C CA . LEU A 1 72 ? -5.221 -8.658 -4.410 1.00 87.50 72 LEU A CA 1
ATOM 553 C C . LEU A 1 72 ? -4.899 -8.854 -2.925 1.00 87.50 72 LEU A C 1
ATOM 555 O O . LEU A 1 72 ? -5.793 -8.759 -2.083 1.00 87.50 72 LEU A O 1
ATOM 559 N N . PHE A 1 73 ? -3.625 -9.065 -2.591 1.00 86.75 73 PHE A N 1
ATOM 560 C CA . PHE A 1 73 ? -3.180 -9.186 -1.206 1.00 86.75 73 PHE A CA 1
ATOM 561 C C . PHE A 1 73 ? -3.495 -7.926 -0.386 1.00 86.75 73 PHE A C 1
ATOM 563 O O . PHE A 1 73 ? -4.029 -8.013 0.722 1.00 86.75 73 PHE A O 1
ATOM 570 N N . TYR A 1 74 ? -3.205 -6.738 -0.920 1.00 86.06 74 TYR A N 1
ATOM 571 C CA . TYR A 1 74 ? -3.499 -5.493 -0.210 1.00 86.06 74 TYR A CA 1
ATOM 572 C C . TYR A 1 74 ? -4.993 -5.149 -0.170 1.00 86.06 74 TYR A C 1
ATOM 574 O O . TYR A 1 74 ? -5.438 -4.585 0.830 1.00 86.06 74 TYR A O 1
ATOM 582 N N . ILE A 1 75 ? -5.780 -5.546 -1.175 1.00 85.88 75 ILE A N 1
ATOM 583 C CA . ILE A 1 75 ? -7.248 -5.452 -1.134 1.00 85.88 75 ILE A CA 1
ATOM 584 C C . ILE A 1 75 ? -7.807 -6.289 0.021 1.00 85.88 75 ILE A C 1
ATOM 586 O O . ILE A 1 75 ? -8.641 -5.791 0.774 1.00 85.88 75 ILE A O 1
ATOM 590 N N . ALA A 1 76 ? -7.329 -7.524 0.210 1.00 85.81 76 ALA A N 1
ATOM 591 C CA . ALA A 1 76 ? -7.748 -8.362 1.335 1.00 85.81 76 ALA A CA 1
ATOM 592 C C . ALA A 1 76 ? -7.417 -7.708 2.693 1.00 85.81 76 ALA A C 1
ATOM 594 O O . ALA A 1 76 ? -8.254 -7.697 3.596 1.00 85.81 76 ALA A O 1
ATOM 595 N N . ASN A 1 77 ? -6.237 -7.088 2.815 1.00 83.19 77 ASN A N 1
ATOM 596 C CA . ASN A 1 77 ? -5.831 -6.374 4.031 1.00 83.19 77 ASN A CA 1
ATOM 597 C C . ASN A 1 77 ? -6.680 -5.126 4.323 1.00 83.19 77 ASN A C 1
ATOM 599 O O . ASN A 1 77 ? -7.051 -4.894 5.474 1.00 83.19 77 ASN A O 1
ATOM 603 N N . GLU A 1 78 ? -7.005 -4.322 3.309 1.00 85.94 78 GLU A N 1
ATOM 604 C CA . GLU A 1 78 ? -7.910 -3.176 3.477 1.00 85.94 78 GLU A CA 1
ATOM 605 C C . GLU A 1 78 ? -9.344 -3.636 3.770 1.00 85.94 78 GLU A C 1
ATOM 607 O O . GLU A 1 78 ? -10.020 -3.036 4.603 1.00 85.94 78 GLU A O 1
ATOM 612 N N . GLY A 1 79 ? -9.781 -4.742 3.160 1.00 87.12 79 GLY A N 1
ATOM 613 C CA . GLY A 1 79 ? -11.046 -5.398 3.474 1.00 87.12 79 GLY A CA 1
ATOM 614 C C . GLY A 1 79 ? -11.148 -5.763 4.955 1.00 87.12 79 GLY A C 1
ATOM 615 O O . GLY A 1 79 ? -12.130 -5.399 5.596 1.00 87.12 79 GLY A O 1
ATOM 616 N N . LEU A 1 80 ? -10.114 -6.391 5.529 1.00 84.88 80 LEU A N 1
ATOM 617 C CA . LEU A 1 80 ? -10.079 -6.702 6.963 1.00 84.88 80 LEU A CA 1
ATOM 618 C C . LEU A 1 80 ? -10.169 -5.437 7.831 1.00 84.88 80 LEU A C 1
ATOM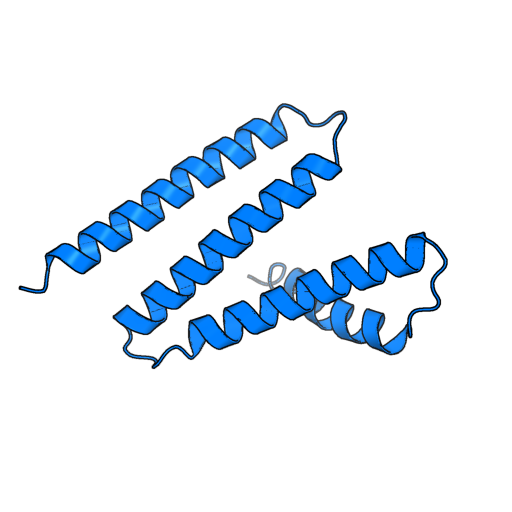 620 O O . LEU A 1 80 ? -10.998 -5.379 8.732 1.00 84.88 80 LEU A O 1
ATOM 624 N N . SER A 1 81 ? -9.399 -4.395 7.504 1.00 83.69 81 SER A N 1
ATOM 625 C CA . SER A 1 81 ? -9.436 -3.099 8.205 1.00 83.69 81 SER A CA 1
ATOM 626 C C . SER A 1 81 ? -10.830 -2.447 8.182 1.00 83.69 81 SER A C 1
ATOM 628 O O . SER A 1 81 ? -11.291 -1.879 9.175 1.00 83.69 81 SER A O 1
ATOM 630 N N . ILE A 1 82 ? -11.556 -2.561 7.063 1.00 86.75 82 ILE A N 1
ATOM 631 C CA . ILE A 1 82 ? -12.945 -2.091 6.957 1.00 86.75 82 ILE A CA 1
ATOM 632 C C . ILE A 1 82 ? -13.871 -2.931 7.845 1.00 86.75 82 ILE A C 1
ATOM 634 O O . ILE A 1 82 ? -14.705 -2.366 8.553 1.00 86.75 82 ILE A O 1
ATOM 638 N N . LEU A 1 83 ? -13.727 -4.259 7.833 1.00 86.00 83 LEU A N 1
ATOM 639 C CA . LEU A 1 83 ? -14.528 -5.163 8.665 1.00 86.00 83 LEU A CA 1
ATOM 640 C C . LEU A 1 83 ? -14.312 -4.904 10.163 1.00 86.00 83 LEU A C 1
ATOM 642 O O . LEU A 1 83 ? -15.282 -4.888 10.919 1.00 86.00 83 LEU A O 1
ATOM 646 N N . GLU A 1 84 ? -13.079 -4.629 10.586 1.00 82.31 84 GLU A N 1
ATOM 647 C CA . GLU A 1 84 ? -12.760 -4.234 11.964 1.00 82.31 84 GLU A CA 1
ATOM 648 C C . GLU A 1 84 ? -13.443 -2.917 12.351 1.00 82.31 84 GLU A C 1
ATOM 650 O O . GLU A 1 84 ? -14.071 -2.836 13.409 1.00 82.31 84 GLU A O 1
ATOM 655 N N . ASN A 1 85 ? -13.393 -1.901 11.482 1.00 84.19 85 ASN A N 1
ATOM 656 C CA . ASN A 1 85 ? -14.092 -0.634 11.718 1.00 84.19 85 ASN A CA 1
ATOM 657 C C . ASN A 1 85 ? -15.613 -0.831 11.821 1.00 84.19 85 ASN A C 1
ATOM 659 O O . ASN A 1 85 ? -16.250 -0.224 12.680 1.00 84.19 85 ASN A O 1
ATOM 663 N N . LEU A 1 86 ? -16.197 -1.691 10.978 1.00 86.31 86 LEU A N 1
ATOM 664 C CA . LEU A 1 86 ? -17.624 -2.029 11.020 1.00 86.31 86 LEU A CA 1
ATOM 665 C C . LEU A 1 86 ? -18.005 -2.738 12.327 1.00 86.31 86 LEU A C 1
ATOM 667 O O . LEU A 1 86 ? -19.015 -2.390 12.945 1.00 86.31 86 LEU A O 1
ATOM 671 N N . ALA A 1 87 ? -17.181 -3.681 12.784 1.00 83.31 87 ALA A N 1
ATOM 672 C CA . ALA A 1 87 ? -17.390 -4.367 14.055 1.00 83.31 87 ALA A CA 1
ATOM 673 C C . ALA A 1 87 ? -17.339 -3.394 15.249 1.00 83.31 87 ALA A C 1
ATOM 675 O O . ALA A 1 87 ? -18.171 -3.487 16.152 1.00 83.31 87 ALA A O 1
ATOM 676 N N . GLN A 1 88 ? -16.428 -2.413 15.231 1.00 80.19 88 GLN A N 1
ATOM 677 C CA . GLN A 1 88 ? -16.314 -1.396 16.288 1.00 80.19 88 GLN A CA 1
ATOM 678 C C . GLN A 1 88 ? -17.539 -0.478 16.393 1.00 80.19 88 GLN A C 1
ATOM 680 O O . GLN A 1 88 ? -17.857 -0.012 17.485 1.00 80.19 88 GLN A O 1
ATOM 685 N N . VAL A 1 89 ? -18.246 -0.230 15.286 1.00 87.12 89 VAL A N 1
ATOM 686 C CA . VAL A 1 89 ? -19.476 0.586 15.277 1.00 87.12 89 VAL A CA 1
ATOM 687 C C . VAL A 1 89 ? -20.754 -0.245 15.472 1.00 87.12 89 VAL A C 1
ATOM 689 O O . VAL A 1 89 ? -21.858 0.273 15.316 1.00 87.12 89 VAL A O 1
ATOM 692 N N . GLY A 1 90 ? -20.623 -1.526 15.839 1.00 82.19 90 GLY A N 1
ATOM 693 C CA . GLY A 1 90 ? -21.744 -2.402 16.195 1.00 82.19 90 GLY A CA 1
ATOM 694 C C . GLY A 1 90 ? -22.434 -3.087 15.012 1.00 82.19 90 GLY A C 1
ATOM 695 O O . GLY A 1 90 ? -23.499 -3.684 15.187 1.00 82.19 90 GLY A O 1
ATOM 696 N N . VAL A 1 91 ? -21.850 -3.036 13.811 1.00 87.19 91 VAL A N 1
ATOM 697 C CA . VAL A 1 91 ? -22.364 -3.792 12.662 1.00 87.19 91 VAL A CA 1
ATOM 698 C C . VAL A 1 91 ? -22.019 -5.267 12.851 1.00 87.19 91 VAL A C 1
ATOM 700 O O . VAL A 1 91 ? -20.876 -5.625 13.127 1.00 87.19 91 VAL A O 1
ATOM 703 N N . LYS A 1 92 ? -23.013 -6.149 12.690 1.00 78.88 92 LYS A N 1
ATOM 704 C CA . LYS A 1 92 ? -22.798 -7.600 12.737 1.00 78.88 92 LYS A CA 1
ATOM 705 C C . LYS A 1 92 ? -21.976 -8.030 11.524 1.00 78.88 92 LYS A C 1
ATOM 707 O O . LYS A 1 92 ? -22.499 -8.098 10.414 1.00 78.88 92 LYS A O 1
ATOM 712 N N . VAL A 1 93 ? -20.704 -8.334 11.754 1.00 80.62 93 VAL A N 1
ATOM 713 C CA . VAL A 1 93 ? -19.794 -8.873 10.743 1.00 80.62 93 VAL A CA 1
ATOM 714 C C . VAL A 1 93 ? -19.627 -10.382 10.966 1.00 80.62 93 VAL A C 1
ATOM 716 O O . VAL A 1 93 ? -19.457 -10.800 12.112 1.00 80.62 93 VAL A O 1
ATOM 719 N N . PRO A 1 94 ? -19.668 -11.223 9.916 1.00 78.94 94 PRO A N 1
ATOM 720 C CA . PRO A 1 94 ? -19.415 -12.653 10.058 1.00 78.94 94 PRO A CA 1
ATOM 721 C C . PRO A 1 94 ? -17.982 -12.907 10.547 1.00 78.94 94 PRO A C 1
ATOM 723 O O . PRO A 1 94 ? -17.019 -12.636 9.828 1.00 78.94 94 PRO A O 1
ATOM 726 N N . THR A 1 95 ? -17.837 -13.465 11.751 1.00 75.31 95 THR A N 1
ATOM 727 C CA . THR A 1 95 ? -16.530 -13.753 12.375 1.00 75.31 95 THR A CA 1
ATOM 728 C C . THR A 1 95 ? -15.674 -14.689 11.529 1.00 75.31 95 THR A C 1
ATOM 730 O O . THR A 1 95 ? -14.480 -14.469 11.405 1.00 75.31 95 THR A O 1
ATOM 733 N N . VAL A 1 96 ? -16.298 -15.636 10.819 1.00 77.25 96 VAL A N 1
ATOM 734 C CA . VAL A 1 96 ? -15.617 -16.557 9.891 1.00 77.25 96 VAL A CA 1
ATOM 735 C C . VAL A 1 96 ? -14.767 -15.817 8.850 1.00 77.25 96 VAL A C 1
ATOM 737 O O . VAL A 1 96 ? -13.693 -16.287 8.488 1.00 77.25 96 VAL A O 1
ATOM 740 N N . ILE A 1 97 ? -15.229 -14.662 8.363 1.00 75.19 97 ILE A N 1
ATOM 741 C CA . ILE A 1 97 ? -14.501 -13.878 7.356 1.00 75.19 97 ILE A CA 1
ATOM 742 C C . ILE A 1 97 ? -13.300 -13.182 8.005 1.00 75.19 97 ILE A C 1
ATOM 744 O O . ILE A 1 97 ? -12.204 -13.216 7.450 1.00 75.19 97 ILE A O 1
ATOM 748 N N . ILE A 1 98 ? -13.497 -12.608 9.195 1.00 76.94 98 ILE A N 1
ATOM 749 C CA . ILE A 1 98 ? -12.444 -11.944 9.975 1.00 76.94 98 ILE A CA 1
ATOM 750 C C . ILE A 1 98 ? -11.348 -12.947 10.343 1.00 76.94 98 ILE A C 1
ATOM 752 O O . ILE A 1 98 ? -10.181 -12.681 10.077 1.00 76.94 98 ILE A O 1
ATOM 756 N N . ASP A 1 99 ? -11.716 -14.114 10.872 1.00 78.75 99 ASP A N 1
ATOM 757 C CA . ASP A 1 99 ? -10.773 -15.136 11.338 1.00 78.75 99 ASP A CA 1
ATOM 758 C C . ASP A 1 99 ? -9.913 -15.675 10.187 1.00 78.75 99 ASP A C 1
ATOM 760 O O . ASP A 1 99 ? -8.695 -15.802 10.310 1.00 78.75 99 ASP A O 1
ATOM 764 N N . LYS A 1 100 ? -10.523 -15.939 9.024 1.00 76.19 100 LYS A N 1
ATOM 765 C CA . LYS A 1 100 ? -9.795 -16.405 7.832 1.00 76.19 100 LYS A CA 1
ATOM 766 C C . LYS A 1 100 ? -8.836 -15.350 7.284 1.00 76.19 100 LYS A C 1
ATOM 768 O O . LYS A 1 100 ? -7.731 -15.696 6.875 1.00 76.19 100 LYS A O 1
ATOM 773 N N . LEU A 1 101 ? -9.238 -14.081 7.281 1.00 72.81 101 LEU A N 1
ATOM 774 C CA . LEU A 1 101 ? -8.380 -12.972 6.860 1.00 72.81 101 LEU A CA 1
ATOM 775 C C . LEU A 1 101 ? -7.254 -12.699 7.871 1.00 72.81 101 LEU A C 1
ATOM 777 O O . LEU A 1 101 ? -6.148 -12.351 7.457 1.00 72.81 101 LEU A O 1
ATOM 781 N N . HIS A 1 102 ? -7.505 -12.897 9.169 1.00 75.06 102 HIS A N 1
ATOM 782 C CA . HIS A 1 102 ? -6.492 -12.760 10.216 1.00 75.06 102 HIS A CA 1
ATOM 783 C C . HIS A 1 102 ? -5.392 -13.815 10.091 1.00 75.06 102 HIS A C 1
ATOM 785 O O . HIS A 1 102 ? -4.218 -13.460 10.149 1.00 75.06 102 HIS A O 1
ATOM 791 N N . VAL A 1 103 ? -5.745 -15.078 9.830 1.00 73.56 103 VAL A N 1
ATOM 792 C CA . VAL A 1 103 ? -4.761 -16.162 9.631 1.00 73.56 103 VAL A CA 1
ATOM 793 C C . VAL A 1 103 ? -3.789 -15.831 8.489 1.00 73.56 103 VAL A C 1
ATOM 795 O O . VAL A 1 103 ? -2.582 -15.991 8.641 1.00 73.56 103 VAL A O 1
ATOM 798 N N . ILE A 1 104 ? -4.285 -15.260 7.385 1.00 70.06 104 ILE A N 1
ATOM 799 C CA . ILE A 1 104 ? -3.453 -14.833 6.243 1.00 70.06 104 ILE A CA 1
ATOM 800 C C . ILE A 1 104 ? -2.462 -13.713 6.635 1.00 70.06 104 ILE A C 1
ATOM 802 O O . ILE A 1 104 ? -1.388 -13.593 6.034 1.00 70.06 104 ILE A O 1
ATOM 806 N N . GLN A 1 105 ? -2.791 -12.884 7.635 1.00 65.19 105 GLN A N 1
ATOM 807 C CA . GLN A 1 105 ? -1.859 -11.896 8.193 1.00 65.19 105 GLN A CA 1
ATOM 808 C C . GLN A 1 105 ? -0.889 -12.500 9.217 1.00 65.19 105 GLN A C 1
ATOM 810 O O . GLN A 1 105 ? 0.282 -12.110 9.236 1.00 65.19 105 GLN A O 1
ATOM 815 N N . GLU A 1 106 ? -1.353 -13.412 10.072 1.00 63.41 106 GLU A N 1
ATOM 816 C CA . GLU A 1 106 ? -0.567 -13.977 11.176 1.00 63.41 106 GLU A CA 1
ATOM 817 C C . GLU A 1 106 ? 0.489 -14.987 10.723 1.00 63.41 106 GLU A C 1
ATOM 819 O O . GLU A 1 106 ? 1.591 -14.967 11.277 1.00 63.41 106 GLU A O 1
ATOM 824 N N . GLU A 1 107 ? 0.247 -15.754 9.653 1.00 58.53 107 GLU A N 1
ATOM 825 C CA . GLU A 1 107 ? 1.242 -16.668 9.054 1.00 58.53 107 GLU A CA 1
ATOM 826 C C . GLU A 1 107 ? 2.561 -15.964 8.655 1.00 58.53 107 GLU A C 1
ATOM 828 O O . GLU A 1 107 ? 3.576 -16.614 8.413 1.00 58.53 107 GLU A O 1
ATOM 833 N N . ARG A 1 108 ? 2.597 -14.623 8.638 1.00 54.09 108 ARG A N 1
ATOM 834 C CA . ARG A 1 108 ? 3.801 -13.827 8.353 1.00 54.09 108 ARG A CA 1
ATOM 835 C C . ARG A 1 108 ? 4.607 -13.395 9.578 1.00 54.09 108 ARG A C 1
ATOM 837 O O . ARG A 1 108 ? 5.746 -12.974 9.400 1.00 54.09 108 ARG A O 1
ATOM 844 N N . LYS A 1 109 ? 4.063 -13.457 10.799 1.00 47.50 109 LYS A N 1
ATOM 845 C CA . LYS A 1 109 ? 4.825 -13.085 12.010 1.00 47.50 109 LYS A CA 1
ATOM 846 C C . LYS A 1 109 ? 5.724 -14.208 12.527 1.00 47.50 109 LYS A C 1
ATOM 848 O O . LYS A 1 109 ? 6.718 -13.905 13.180 1.00 47.50 109 LYS A O 1
ATOM 853 N N . ASP A 1 110 ? 5.411 -15.464 12.218 1.00 47.97 110 ASP A N 1
ATOM 854 C CA . ASP A 1 110 ? 6.193 -16.620 12.683 1.00 47.97 110 ASP A CA 1
ATOM 855 C C . ASP A 1 110 ? 7.248 -17.115 11.676 1.00 47.97 110 ASP A C 1
ATOM 857 O O . ASP A 1 110 ? 8.125 -17.893 12.045 1.00 47.97 110 ASP A O 1
ATOM 861 N N . GLY A 1 111 ? 7.259 -16.599 10.441 1.00 47.62 111 GLY A N 1
ATOM 862 C CA . GLY A 1 111 ? 8.319 -16.871 9.456 1.00 47.62 111 GLY A CA 1
ATOM 863 C C . GLY A 1 111 ? 9.649 -16.135 9.699 1.00 47.62 111 GLY A C 1
ATOM 864 O O . GLY A 1 111 ? 10.635 -16.462 9.052 1.00 47.62 111 GLY A O 1
ATOM 865 N N . ASP A 1 112 ? 9.688 -15.168 10.624 1.00 47.97 112 ASP A N 1
ATOM 866 C CA . ASP A 1 112 ? 10.867 -14.338 10.957 1.00 47.97 112 ASP A CA 1
ATOM 867 C C . ASP A 1 112 ? 11.500 -14.714 12.317 1.00 47.97 112 ASP A C 1
ATOM 869 O O . ASP A 1 112 ? 12.358 -14.012 12.841 1.00 47.97 112 ASP A O 1
ATOM 873 N N . LYS A 1 113 ? 11.064 -15.824 12.934 1.00 41.22 113 LYS A N 1
ATOM 874 C CA . LYS A 1 113 ? 11.653 -16.343 14.187 1.00 41.22 113 LYS A CA 1
ATOM 875 C C . LYS A 1 113 ? 12.544 -17.573 14.009 1.00 41.22 113 LYS A C 1
ATOM 877 O O . LYS A 1 113 ? 13.101 -18.040 14.995 1.00 41.22 113 LYS A O 1
ATOM 882 N N . ASN A 1 114 ? 12.699 -18.070 12.782 1.00 37.91 114 ASN A N 1
ATOM 883 C CA . ASN A 1 114 ? 13.574 -19.197 12.442 1.00 37.91 114 ASN A CA 1
ATOM 884 C C . ASN A 1 114 ? 14.409 -18.889 11.182 1.00 37.91 114 ASN A C 1
ATOM 886 O O . ASN A 1 114 ? 14.365 -19.631 10.199 1.00 37.91 114 ASN A O 1
ATOM 890 N N . GLY A 1 115 ? 15.153 -17.781 11.219 1.00 35.41 115 GLY A N 1
ATOM 891 C CA . GLY A 1 115 ? 16.213 -17.441 10.268 1.00 35.41 115 GLY A CA 1
ATOM 892 C C . GLY A 1 115 ? 17.447 -16.960 11.009 1.00 35.41 115 GLY A C 1
ATOM 893 O O . GLY A 1 115 ? 17.301 -15.974 11.763 1.00 35.41 115 GLY A O 1
#

InterPro domains:
  IPR006480 Bacteriophage holin family [PF05105] (5-105)
  IPR006480 Bacteriophage holin family [TIGR01593] (3-114)

Secondary structure (DSSP, 8-state):
--SHHHHHHHHHHHHHHHHHHHHHHHHHHTTTT-HHHHHHHHHHHHHHHHHHHHHHHHHHT-TTHHHHHHHHHHHHHHHHHHHHHHHHTT----HHHHHHHHHHHHTTTSTTS--

pLDDT: mean 74.28, std 12.66, range [35.41, 89.06]